Protein AF-E4Y3S2-F1 (afdb_monomer_lite)

Organism: Oikopleura dioica (NCBI:txid34765)

Radius of gyration: 24.95 Å; chains: 1; bounding box: 50×40×75 Å

InterPro domains:
  IPR040190 N-acetylmuramic acid 6-phosphate etherase/glucokinase regulatory protein [PTHR10088] (42-181)

Foldseek 3Di:
DDPPQWDKDKDWDFDPDDDDGPTDIDIDTLDPDPPPPPPPPVPDDPVVVVVVVVVVVVSVVVVVCCVVVVVCVVQQCDAPHDRQWQQLQDPVSLQSLLVLLCVLLVDDSVLLSVLLLCLLVQHLDDDPVSVPDDPNVSNVSGRVDTRSSLLSSCCSNVVDSGSVRSVVLCVVPSNSNVSRDDD

pLDDT: mean 80.48, std 22.68, range [31.62, 98.0]

Structure (mmCIF, N/CA/C/O backbone):
data_AF-E4Y3S2-F1
#
_entry.id   AF-E4Y3S2-F1
#
loop_
_atom_site.group_PDB
_atom_site.id
_atom_site.type_symbol
_atom_site.label_atom_id
_atom_site.label_alt_id
_atom_site.label_comp_id
_atom_site.label_asym_id
_atom_site.label_entity_id
_atom_site.label_seq_id
_atom_site.pdbx_PDB_ins_code
_atom_site.Cartn_x
_atom_site.Cartn_y
_atom_site.Cartn_z
_atom_site.occupancy
_atom_site.B_iso_or_equiv
_atom_site.auth_seq_id
_atom_site.auth_comp_id
_atom_site.auth_asym_id
_atom_site.auth_atom_id
_atom_site.pdbx_PDB_model_num
ATOM 1 N N . ARG A 1 1 ? 28.368 -24.260 -12.444 1.00 36.56 1 ARG A N 1
ATOM 2 C CA . ARG A 1 1 ? 27.947 -22.873 -12.774 1.00 36.56 1 ARG A CA 1
ATOM 3 C C . ARG A 1 1 ? 27.381 -22.870 -14.193 1.00 36.56 1 ARG A C 1
ATOM 5 O O . ARG A 1 1 ? 28.157 -23.018 -15.126 1.00 36.56 1 ARG A O 1
ATOM 12 N N . ARG A 1 2 ? 26.054 -22.804 -14.374 1.00 31.62 2 ARG A N 1
ATOM 13 C CA . ARG A 1 2 ? 25.447 -22.705 -15.716 1.00 31.62 2 ARG A CA 1
ATOM 14 C C . ARG A 1 2 ? 25.712 -21.296 -16.255 1.00 31.62 2 ARG A C 1
ATOM 16 O O . ARG A 1 2 ? 25.271 -20.333 -15.635 1.00 31.62 2 ARG A O 1
ATOM 23 N N . LYS A 1 3 ? 26.460 -21.177 -17.358 1.00 34.00 3 LYS A N 1
ATOM 24 C CA . LYS A 1 3 ? 26.539 -19.934 -18.138 1.00 34.00 3 LYS A CA 1
ATOM 25 C C . LYS A 1 3 ? 25.127 -19.648 -18.653 1.00 34.00 3 LYS A C 1
ATOM 27 O O . LYS A 1 3 ? 24.591 -20.439 -19.424 1.00 34.00 3 LYS A O 1
ATOM 32 N N . LEU A 1 4 ? 24.507 -18.571 -18.181 1.00 38.38 4 LEU A N 1
ATOM 33 C CA . LEU A 1 4 ? 23.297 -18.034 -18.795 1.00 38.38 4 LEU A CA 1
ATOM 34 C C . LEU A 1 4 ? 23.728 -17.450 -20.143 1.00 38.38 4 LEU A C 1
ATOM 36 O O . LEU A 1 4 ? 24.288 -16.361 -20.191 1.00 38.38 4 LEU A O 1
ATOM 40 N N . ALA A 1 5 ? 23.561 -18.222 -21.217 1.00 44.09 5 ALA A N 1
ATOM 41 C CA . ALA A 1 5 ? 23.715 -17.712 -22.572 1.00 44.09 5 ALA A CA 1
ATOM 42 C C . ALA A 1 5 ? 22.668 -16.607 -22.779 1.00 44.09 5 ALA A C 1
ATOM 44 O O . ALA A 1 5 ? 21.479 -16.836 -22.531 1.00 44.09 5 ALA A O 1
ATOM 45 N N . GLY A 1 6 ? 23.113 -15.406 -23.153 1.00 48.31 6 GLY A N 1
ATOM 46 C CA . GLY A 1 6 ? 22.228 -14.279 -23.435 1.00 48.31 6 GLY A CA 1
ATOM 47 C C . GLY A 1 6 ? 21.177 -14.676 -24.473 1.00 48.31 6 GLY A C 1
ATOM 48 O O . GLY A 1 6 ? 21.479 -15.354 -25.453 1.00 48.31 6 GLY A O 1
ATOM 49 N N . ARG A 1 7 ? 19.916 -14.306 -24.235 1.00 49.38 7 ARG A N 1
ATOM 50 C CA . ARG A 1 7 ? 18.849 -14.471 -25.229 1.00 49.38 7 ARG A CA 1
ATOM 51 C C . ARG A 1 7 ? 18.896 -13.281 -26.183 1.00 49.38 7 ARG A C 1
ATOM 53 O O . ARG A 1 7 ? 18.788 -12.141 -25.737 1.00 49.38 7 ARG A O 1
ATOM 60 N N . PHE A 1 8 ? 19.046 -13.560 -27.473 1.00 44.81 8 PHE A N 1
ATOM 61 C CA . PHE A 1 8 ? 18.974 -12.558 -28.533 1.00 44.81 8 PHE A CA 1
ATOM 62 C C . PHE A 1 8 ? 17.517 -12.168 -28.781 1.00 44.81 8 PHE A C 1
ATOM 64 O O . PHE A 1 8 ? 16.645 -13.035 -28.865 1.00 44.81 8 PHE A O 1
ATOM 71 N N . ILE A 1 9 ? 17.257 -10.868 -28.910 1.00 44.22 9 ILE A N 1
ATOM 72 C CA . ILE A 1 9 ? 15.996 -10.363 -29.455 1.00 44.22 9 ILE A CA 1
ATOM 73 C C . ILE A 1 9 ? 16.335 -9.754 -30.812 1.00 44.22 9 ILE A C 1
ATOM 75 O O . ILE A 1 9 ? 17.029 -8.739 -30.892 1.00 44.22 9 ILE A O 1
ATOM 79 N N . THR A 1 10 ? 15.871 -10.406 -31.874 1.00 40.25 10 THR A N 1
ATOM 80 C CA . THR A 1 10 ? 16.038 -9.935 -33.250 1.00 40.25 10 THR A CA 1
ATOM 81 C C . THR A 1 10 ? 14.764 -9.221 -33.669 1.00 40.25 10 THR A C 1
ATOM 83 O O . THR A 1 10 ? 13.691 -9.821 -33.669 1.00 40.25 10 THR A O 1
ATOM 86 N N . ILE A 1 11 ? 14.878 -7.940 -34.016 1.00 41.41 11 ILE A N 1
ATOM 87 C CA . ILE A 1 11 ? 13.784 -7.180 -34.622 1.00 41.41 11 ILE A CA 1
ATOM 88 C C . ILE A 1 11 ? 14.096 -7.095 -36.115 1.00 41.41 11 ILE A C 1
ATOM 90 O O . ILE A 1 11 ? 15.068 -6.454 -36.520 1.00 41.41 11 ILE A O 1
ATOM 94 N N . THR A 1 12 ? 13.299 -7.780 -36.932 1.00 39.06 12 THR A N 1
ATOM 95 C CA . THR A 1 12 ? 13.372 -7.695 -38.392 1.00 39.06 12 THR A CA 1
ATOM 96 C C . THR A 1 12 ? 12.372 -6.659 -38.891 1.00 39.06 12 THR A C 1
ATOM 98 O O . THR A 1 12 ? 11.207 -6.665 -38.497 1.00 39.06 12 THR A O 1
ATOM 101 N N . SER A 1 13 ? 12.831 -5.756 -39.757 1.00 38.91 13 SER A N 1
ATOM 102 C CA . SER A 1 13 ? 11.968 -4.841 -40.502 1.00 38.91 13 SER A CA 1
ATOM 103 C C . SER A 1 13 ? 12.057 -5.209 -41.977 1.00 38.91 13 SER A C 1
ATOM 105 O O . SER A 1 13 ? 13.133 -5.130 -42.568 1.00 38.91 13 SER A O 1
ATOM 107 N N . GLU A 1 14 ? 10.939 -5.610 -42.575 1.00 38.22 14 GLU A N 1
ATOM 108 C CA . GLU A 1 14 ? 10.844 -5.853 -44.015 1.00 38.22 14 GLU A CA 1
ATOM 109 C C . GLU A 1 14 ? 10.186 -4.639 -44.673 1.00 38.22 14 GLU A C 1
ATOM 111 O O . GLU A 1 14 ? 9.010 -4.367 -44.449 1.00 38.22 14 GLU A O 1
ATOM 116 N N . ASN A 1 15 ? 10.944 -3.886 -45.476 1.00 38.00 15 ASN A N 1
ATOM 117 C CA . ASN A 1 15 ? 10.382 -2.815 -46.298 1.00 38.00 15 ASN A CA 1
ATOM 118 C C . ASN A 1 15 ? 10.016 -3.375 -47.676 1.00 38.00 15 ASN A C 1
ATOM 120 O O . ASN A 1 15 ? 10.884 -3.690 -48.491 1.00 38.00 15 ASN A O 1
ATOM 124 N N . SER A 1 16 ? 8.718 -3.495 -47.949 1.00 41.50 16 SER A N 1
ATOM 125 C CA . SER A 1 16 ? 8.179 -4.014 -49.208 1.00 41.50 16 SER A CA 1
ATOM 126 C C . SER A 1 16 ? 7.971 -2.908 -50.250 1.00 41.50 16 SER A C 1
ATOM 128 O O . SER A 1 16 ? 6.857 -2.696 -50.727 1.00 41.50 16 SER A O 1
ATOM 130 N N . SER A 1 17 ? 9.027 -2.184 -50.624 1.00 41.34 17 SER A N 1
ATOM 131 C CA . SER A 1 17 ? 8.959 -1.273 -51.772 1.00 41.34 17 SER A CA 1
ATOM 132 C C . SER A 1 17 ? 10.284 -1.208 -52.531 1.00 41.34 17 SER A C 1
ATOM 134 O O . SER A 1 17 ? 11.275 -0.680 -52.038 1.00 41.34 17 SER A O 1
ATOM 136 N N . THR A 1 18 ? 10.231 -1.698 -53.774 1.00 38.28 18 THR A N 1
ATOM 137 C CA . THR A 1 18 ? 11.178 -1.534 -54.896 1.00 38.28 18 THR A CA 1
ATOM 138 C C . THR A 1 18 ? 12.522 -2.290 -54.857 1.00 38.28 18 THR A C 1
ATOM 140 O O . THR A 1 18 ? 13.482 -1.908 -54.206 1.00 38.28 18 THR A O 1
ATOM 143 N N . ALA A 1 19 ? 12.571 -3.356 -55.668 1.00 41.38 19 ALA A N 1
ATOM 144 C CA . ALA A 1 19 ? 13.688 -3.870 -56.482 1.00 41.38 19 ALA A CA 1
ATOM 145 C C . ALA A 1 19 ? 15.076 -4.208 -55.879 1.00 41.38 19 ALA A C 1
ATOM 147 O O . ALA A 1 19 ? 15.924 -4.711 -56.615 1.00 41.38 19 ALA A O 1
ATOM 148 N N . LYS A 1 20 ? 15.313 -4.083 -54.572 1.00 39.62 20 LYS A N 1
ATOM 149 C CA . LYS A 1 20 ? 16.435 -4.752 -53.883 1.00 39.62 20 LYS A CA 1
ATOM 150 C C . LYS A 1 20 ? 15.989 -5.133 -52.475 1.00 39.62 20 LYS A C 1
ATOM 152 O O . LYS A 1 20 ? 15.556 -4.279 -51.712 1.00 39.62 20 LYS A O 1
ATOM 157 N N . ARG A 1 21 ? 16.036 -6.429 -52.145 1.00 36.22 21 ARG A N 1
ATOM 158 C CA . ARG A 1 21 ? 15.734 -6.932 -50.795 1.00 36.22 21 ARG A CA 1
ATOM 159 C C . ARG A 1 21 ? 16.876 -6.547 -49.850 1.00 36.22 21 ARG A C 1
ATOM 161 O O . ARG A 1 21 ? 17.737 -7.372 -49.571 1.00 36.22 21 ARG A O 1
ATOM 168 N N . ASP A 1 22 ? 16.872 -5.315 -49.359 1.00 38.19 22 ASP A N 1
ATOM 169 C CA . ASP A 1 22 ? 17.727 -4.911 -48.243 1.00 38.19 22 ASP A CA 1
ATOM 170 C C . ASP A 1 22 ? 17.019 -5.275 -46.933 1.00 38.19 22 ASP A C 1
ATOM 172 O O . ASP A 1 22 ? 16.283 -4.486 -46.340 1.00 38.19 22 ASP A O 1
ATOM 176 N N . SER A 1 23 ? 17.202 -6.519 -46.485 1.00 39.62 23 SER A N 1
ATOM 177 C CA . SER A 1 23 ? 16.772 -6.942 -45.152 1.00 39.62 23 SER A CA 1
ATOM 178 C C . SER A 1 23 ? 17.687 -6.296 -44.111 1.00 39.62 23 SER A C 1
ATOM 180 O O . SER A 1 23 ? 18.828 -6.723 -43.928 1.00 39.62 23 SER A O 1
ATOM 182 N N . THR A 1 24 ? 17.208 -5.263 -43.420 1.00 42.84 24 THR A N 1
ATOM 183 C CA . THR A 1 24 ? 17.922 -4.689 -42.274 1.00 42.84 24 THR A CA 1
ATOM 184 C C . THR A 1 24 ? 17.530 -5.463 -41.020 1.00 42.84 24 THR A C 1
ATOM 186 O O . THR A 1 24 ? 16.445 -5.291 -40.466 1.00 42.84 24 THR A O 1
ATOM 189 N N . SER A 1 25 ? 18.410 -6.359 -40.576 1.00 38.78 25 SER A N 1
ATOM 190 C CA . SER A 1 25 ? 18.264 -7.064 -39.302 1.00 38.78 25 SER A CA 1
ATOM 191 C C . SER A 1 25 ? 18.986 -6.291 -38.197 1.00 38.78 25 SER A C 1
ATOM 193 O O . SER A 1 25 ? 20.211 -6.169 -38.238 1.00 38.78 25 SER A O 1
ATOM 195 N N . LEU A 1 26 ? 18.246 -5.794 -37.201 1.00 41.41 26 LEU A N 1
ATOM 196 C CA . LEU A 1 26 ? 18.826 -5.289 -35.955 1.00 41.41 26 LEU A CA 1
ATOM 197 C C . LEU A 1 26 ? 18.765 -6.392 -34.895 1.00 41.41 26 LEU A C 1
ATOM 199 O O . LEU A 1 26 ? 17.696 -6.779 -34.416 1.00 41.41 26 LEU A O 1
ATOM 203 N N . SER A 1 27 ? 19.941 -6.903 -34.547 1.00 40.47 27 SER A N 1
ATOM 204 C CA . SER A 1 27 ? 20.133 -7.911 -33.508 1.00 40.47 27 SER A CA 1
ATOM 205 C C . SER A 1 27 ? 20.642 -7.225 -32.247 1.00 40.47 27 SER A C 1
ATOM 207 O O . SER A 1 27 ? 21.678 -6.564 -32.291 1.00 40.47 27 SER A O 1
ATOM 209 N N . PHE A 1 28 ? 19.942 -7.388 -31.125 1.00 45.66 28 PHE A N 1
ATOM 210 C CA . PHE A 1 28 ? 20.396 -6.876 -29.833 1.00 45.66 28 PHE A CA 1
ATOM 211 C C . PHE A 1 28 ? 20.745 -8.039 -28.906 1.00 45.66 28 PHE A C 1
ATOM 213 O O . PHE A 1 28 ? 19.937 -8.949 -28.693 1.00 45.66 28 PHE A O 1
ATOM 220 N N . GLU A 1 29 ? 21.949 -7.997 -28.340 1.00 43.66 29 GLU A N 1
ATOM 221 C CA . GLU A 1 29 ? 22.385 -8.931 -27.308 1.00 43.66 29 GLU A CA 1
ATOM 222 C C . GLU A 1 29 ? 22.051 -8.347 -25.930 1.00 43.66 29 GLU A C 1
ATOM 224 O O . GLU A 1 29 ? 22.433 -7.226 -25.585 1.00 43.66 29 GLU A O 1
ATOM 229 N N . LEU A 1 30 ? 21.269 -9.093 -25.145 1.00 45.59 30 LEU A N 1
ATOM 230 C CA . LEU A 1 30 ? 20.942 -8.714 -23.776 1.00 45.59 30 LEU A CA 1
ATOM 231 C C . LEU A 1 30 ? 22.148 -9.053 -22.886 1.00 45.59 30 LEU A C 1
ATOM 233 O O . LEU A 1 30 ? 22.240 -10.153 -22.337 1.00 45.59 30 LEU A O 1
ATOM 237 N N . PHE A 1 31 ? 23.105 -8.131 -22.780 1.00 44.38 31 PHE A N 1
ATOM 238 C CA . PHE A 1 31 ? 24.284 -8.341 -21.945 1.00 44.38 31 PHE A CA 1
ATOM 239 C C . PHE A 1 31 ? 23.900 -8.364 -20.462 1.00 44.38 31 PHE A C 1
ATOM 241 O O . PHE A 1 31 ? 23.247 -7.463 -19.940 1.00 44.38 31 PHE A O 1
ATOM 248 N N . SER A 1 32 ? 24.323 -9.423 -19.768 1.00 41.69 32 SER A N 1
ATOM 249 C CA . SER A 1 32 ? 24.164 -9.581 -18.316 1.00 41.69 32 SER A CA 1
ATOM 250 C C . SER A 1 32 ? 25.193 -8.770 -17.512 1.00 41.69 32 SER A C 1
ATOM 252 O O . SER A 1 32 ? 25.195 -8.845 -16.282 1.00 41.69 32 SER A O 1
ATOM 254 N N . GLN A 1 33 ? 26.086 -8.034 -18.173 1.00 37.88 33 GLN A N 1
ATOM 255 C CA . GLN A 1 33 ? 27.126 -7.238 -17.531 1.00 37.88 33 GLN A CA 1
ATOM 256 C C . GLN A 1 33 ? 27.096 -5.797 -18.028 1.00 37.88 33 GLN A C 1
ATOM 258 O O . GLN A 1 33 ? 26.672 -5.523 -19.146 1.00 37.88 33 GLN A O 1
ATOM 263 N N . ALA A 1 34 ? 27.545 -4.900 -17.150 1.00 40.19 34 ALA A N 1
ATOM 264 C CA . ALA A 1 34 ? 27.559 -3.445 -17.289 1.00 40.19 34 ALA A CA 1
ATOM 265 C C . ALA A 1 34 ? 28.378 -2.910 -18.481 1.00 40.19 34 ALA A C 1
ATOM 267 O O . ALA A 1 34 ? 28.408 -1.703 -18.702 1.00 40.19 34 ALA A O 1
ATOM 268 N N . ASP A 1 35 ? 28.980 -3.789 -19.276 1.00 36.31 35 ASP A N 1
ATOM 269 C CA . ASP A 1 35 ? 29.693 -3.447 -20.495 1.00 36.31 35 ASP A CA 1
ATOM 270 C C . ASP A 1 35 ? 28.739 -3.528 -21.686 1.00 36.31 35 ASP A C 1
ATOM 272 O O . ASP A 1 35 ? 28.815 -4.416 -22.535 1.00 36.31 35 ASP A O 1
ATOM 276 N N . ALA A 1 36 ? 27.818 -2.568 -21.762 1.00 42.69 36 ALA A N 1
ATOM 277 C CA . ALA A 1 36 ? 27.166 -2.246 -23.022 1.00 42.69 36 ALA A CA 1
ATOM 278 C C . ALA A 1 36 ? 28.227 -1.634 -23.951 1.00 42.69 36 ALA A C 1
ATOM 280 O O . ALA A 1 36 ? 28.333 -0.413 -24.069 1.00 42.69 36 ALA A O 1
ATOM 281 N N . GLN A 1 37 ? 29.061 -2.467 -24.580 1.00 38.59 37 GLN A N 1
ATOM 282 C CA . GLN A 1 37 ? 29.953 -1.984 -25.625 1.00 38.59 37 GLN A CA 1
ATOM 283 C C . GLN A 1 37 ? 29.093 -1.499 -26.793 1.00 38.59 37 GLN A C 1
ATOM 285 O O . GLN A 1 37 ? 28.448 -2.281 -27.493 1.00 38.59 37 GLN A O 1
ATOM 290 N N . LEU A 1 38 ? 29.070 -0.176 -26.974 1.00 43.66 38 LEU A N 1
ATOM 291 C CA . LEU A 1 38 ? 28.564 0.476 -28.172 1.00 43.66 38 LEU A CA 1
ATOM 292 C C . LEU A 1 38 ? 29.435 0.040 -29.346 1.00 43.66 38 LEU A C 1
ATOM 294 O O . LEU A 1 38 ? 30.457 0.652 -29.643 1.00 43.66 38 LEU A O 1
ATOM 298 N N . THR A 1 39 ? 29.028 -1.021 -30.033 1.00 44.81 39 THR A N 1
ATOM 299 C CA . THR A 1 39 ? 29.517 -1.257 -31.385 1.00 44.81 39 THR A CA 1
ATOM 300 C C . THR A 1 39 ? 28.941 -0.131 -32.237 1.00 44.81 39 THR A C 1
ATOM 302 O O . THR A 1 39 ? 27.743 -0.099 -32.522 1.00 44.81 39 THR A O 1
ATOM 305 N N . GLU A 1 40 ? 29.770 0.862 -32.558 1.00 45.81 40 GLU A N 1
ATOM 306 C CA . GLU A 1 40 ? 29.430 1.882 -33.541 1.00 45.81 40 GLU A CA 1
ATOM 307 C C . GLU A 1 40 ? 29.102 1.171 -34.855 1.00 45.81 40 GLU A C 1
ATOM 309 O O . GLU A 1 40 ? 29.981 0.646 -35.542 1.00 45.81 40 GLU A O 1
ATOM 314 N N . LEU A 1 41 ? 27.819 1.146 -35.214 1.00 48.97 41 LEU A N 1
ATOM 315 C CA . LEU A 1 41 ? 27.395 0.791 -36.559 1.00 48.97 41 LEU A CA 1
ATOM 316 C C . LEU A 1 41 ? 27.904 1.898 -37.492 1.00 48.97 41 LEU A C 1
ATOM 318 O O . LEU A 1 41 ? 27.255 2.929 -37.691 1.00 48.97 41 LEU A O 1
ATOM 322 N N . LYS A 1 42 ? 29.114 1.716 -38.029 1.00 42.44 42 LYS A N 1
ATOM 323 C CA . LYS A 1 42 ? 29.672 2.580 -39.073 1.00 42.44 42 LYS A CA 1
ATOM 324 C C . LYS A 1 42 ? 28.688 2.607 -40.246 1.00 42.44 42 LYS A C 1
ATOM 326 O O . LYS A 1 42 ? 28.445 1.583 -40.874 1.00 42.44 42 LYS A O 1
ATOM 331 N N . GLY A 1 43 ? 28.101 3.777 -40.503 1.00 51.94 43 GLY A N 1
ATOM 332 C CA . GLY A 1 43 ? 27.124 3.997 -41.578 1.00 51.94 43 GLY A CA 1
ATOM 333 C C . GLY A 1 43 ? 25.645 3.909 -41.178 1.00 51.94 43 GLY A C 1
ATOM 334 O O . GLY A 1 43 ? 24.787 4.020 -42.049 1.00 51.94 43 GLY A O 1
ATOM 335 N N . ALA A 1 44 ? 25.310 3.739 -39.893 1.00 55.09 44 ALA A N 1
ATOM 336 C CA . ALA A 1 44 ? 23.912 3.676 -39.464 1.00 55.09 44 ALA A CA 1
ATOM 337 C C . ALA A 1 44 ? 23.188 5.020 -39.675 1.00 55.09 44 ALA A C 1
ATOM 339 O O . ALA A 1 44 ? 23.659 6.070 -39.226 1.00 55.09 44 ALA A O 1
ATOM 340 N N . SER A 1 45 ? 22.017 4.968 -40.320 1.00 67.94 45 SER A N 1
ATOM 341 C CA . SER A 1 45 ? 21.104 6.107 -40.446 1.00 67.94 45 SER A CA 1
ATOM 342 C C . SER A 1 45 ? 20.795 6.709 -39.067 1.00 67.94 45 SER A C 1
ATOM 344 O O . SER A 1 45 ? 20.848 6.014 -38.050 1.00 67.94 45 SER A O 1
ATOM 346 N N . SER A 1 46 ? 20.441 7.998 -39.010 1.00 77.88 46 SER A N 1
ATOM 347 C CA . SER A 1 46 ? 20.057 8.681 -37.755 1.00 77.88 46 SER A CA 1
ATOM 348 C C . SER A 1 46 ? 19.044 7.879 -36.916 1.00 77.88 46 SER A C 1
ATOM 350 O O . SER A 1 46 ? 19.075 7.903 -35.687 1.00 77.88 46 SER A O 1
ATOM 352 N N . ILE A 1 47 ? 18.191 7.099 -37.587 1.00 78.88 47 ILE A N 1
ATOM 353 C CA . ILE A 1 47 ? 17.190 6.214 -36.987 1.00 78.88 47 ILE A CA 1
ATOM 354 C C . ILE A 1 47 ? 17.841 5.059 -36.213 1.00 78.88 47 ILE A C 1
ATOM 356 O O . ILE A 1 47 ? 17.429 4.770 -35.094 1.00 78.88 47 ILE A O 1
ATOM 360 N N . ALA A 1 48 ? 18.875 4.415 -36.757 1.00 77.12 48 ALA A N 1
ATOM 361 C CA . ALA A 1 48 ? 19.541 3.295 -36.091 1.00 77.12 48 ALA A CA 1
ATOM 362 C C . ALA A 1 48 ? 20.243 3.729 -34.791 1.00 77.12 48 ALA A C 1
ATOM 364 O O . ALA A 1 48 ? 20.157 3.027 -33.784 1.00 77.12 48 ALA A O 1
ATOM 365 N N . LYS A 1 49 ? 20.853 4.922 -34.775 1.00 77.25 49 LYS A N 1
ATOM 366 C CA . LYS A 1 49 ? 21.435 5.509 -33.554 1.00 77.25 49 LYS A CA 1
ATOM 367 C C . LYS A 1 49 ? 20.365 5.813 -32.502 1.00 77.25 49 LYS A C 1
ATOM 369 O O . LYS A 1 49 ? 20.551 5.501 -31.328 1.00 77.25 49 LYS A O 1
ATOM 374 N N . LEU A 1 50 ? 19.228 6.367 -32.922 1.00 81.00 50 LEU A N 1
ATOM 375 C CA . LEU A 1 50 ? 18.100 6.650 -32.034 1.00 81.00 50 LEU A CA 1
ATOM 376 C C . LEU A 1 50 ? 17.508 5.364 -31.427 1.00 81.00 50 LEU A C 1
ATOM 378 O O . LEU A 1 50 ? 17.249 5.302 -30.226 1.00 81.00 50 LEU A O 1
ATOM 382 N N . LEU A 1 51 ? 17.341 4.311 -32.232 1.00 83.31 51 LEU A N 1
ATOM 383 C CA . LEU A 1 51 ? 16.874 3.007 -31.755 1.00 83.31 51 LEU A CA 1
ATOM 384 C C . LEU A 1 51 ? 17.850 2.388 -30.750 1.00 83.31 51 LEU A C 1
ATOM 386 O O . LEU A 1 51 ? 17.415 1.882 -29.715 1.00 83.31 51 LEU A O 1
ATOM 390 N N . GLN A 1 52 ? 19.157 2.477 -31.007 1.00 81.31 52 GLN A N 1
ATOM 391 C CA . GLN A 1 52 ? 20.179 2.010 -30.070 1.00 81.31 52 GLN A CA 1
ATOM 392 C C . GLN A 1 52 ? 20.076 2.729 -28.715 1.00 81.31 52 GLN A C 1
ATOM 394 O O . GLN A 1 52 ? 20.092 2.070 -27.674 1.00 81.31 52 GLN A O 1
ATOM 399 N N . GLN A 1 53 ? 19.885 4.052 -28.716 1.00 84.00 53 GLN A N 1
ATOM 400 C CA . GLN A 1 53 ? 19.680 4.832 -27.489 1.00 84.00 53 GLN A CA 1
ATOM 401 C C . GLN A 1 53 ? 18.411 4.410 -26.734 1.00 84.00 53 GLN A C 1
ATOM 403 O O . GLN A 1 53 ? 18.445 4.228 -25.516 1.00 84.00 53 GLN A O 1
ATOM 408 N N . PHE A 1 54 ? 17.292 4.195 -27.435 1.00 88.81 54 PHE A N 1
ATOM 409 C CA . PHE A 1 54 ? 16.057 3.725 -26.799 1.00 88.81 54 PHE A CA 1
ATOM 410 C C . PHE A 1 54 ? 16.207 2.343 -26.166 1.00 88.81 54 PHE A C 1
ATOM 412 O O . PHE A 1 54 ? 15.721 2.130 -25.053 1.00 88.81 54 PHE A O 1
ATOM 419 N N . VAL A 1 55 ? 16.894 1.417 -26.842 1.00 86.19 55 VAL A N 1
ATOM 420 C CA . VAL A 1 55 ? 17.153 0.077 -26.303 1.00 86.19 55 VAL A CA 1
ATOM 421 C C . VAL A 1 55 ? 17.990 0.166 -25.029 1.00 86.19 55 VAL A C 1
ATOM 423 O O . VAL A 1 55 ? 17.620 -0.441 -24.026 1.00 86.19 55 VAL A O 1
ATOM 426 N N . GLN A 1 56 ? 19.048 0.979 -25.021 1.00 83.81 56 GLN A N 1
ATOM 427 C CA . GLN A 1 56 ? 19.871 1.197 -23.828 1.00 83.81 56 GLN A CA 1
ATOM 428 C C . GLN A 1 56 ? 19.049 1.788 -22.675 1.00 83.81 56 GLN A C 1
ATOM 430 O O . GLN A 1 56 ? 19.058 1.252 -21.566 1.00 83.81 56 GLN A O 1
ATOM 435 N N . HIS A 1 57 ? 18.267 2.843 -22.925 1.00 90.25 57 HIS A N 1
ATOM 436 C CA . HIS A 1 57 ? 17.407 3.447 -21.901 1.00 90.25 57 HIS A CA 1
ATOM 437 C C . HIS A 1 57 ? 16.377 2.459 -21.342 1.00 90.25 57 HIS A C 1
ATOM 439 O O . HIS A 1 57 ? 16.135 2.426 -20.131 1.00 90.25 57 HIS A O 1
ATOM 445 N N . LEU A 1 58 ? 15.779 1.632 -22.202 1.00 92.69 58 LEU A N 1
ATOM 446 C CA . LEU A 1 58 ? 14.832 0.606 -21.783 1.00 92.69 58 LEU A CA 1
ATOM 447 C C . LEU A 1 58 ? 15.512 -0.457 -20.913 1.00 92.69 58 LEU A C 1
ATOM 449 O O . LEU A 1 58 ? 14.977 -0.803 -19.861 1.00 92.69 58 LEU A O 1
ATOM 453 N N . GLN A 1 59 ? 16.694 -0.934 -21.308 1.00 86.12 59 GLN A N 1
ATOM 454 C CA . GLN A 1 59 ? 17.477 -1.894 -20.527 1.00 86.12 59 GLN A CA 1
ATOM 455 C C . GLN A 1 59 ? 17.797 -1.346 -19.133 1.00 86.12 59 GLN A C 1
ATOM 457 O O . GLN A 1 59 ? 17.487 -1.999 -18.134 1.00 86.12 59 GLN A O 1
ATOM 462 N N . PHE A 1 60 ? 18.320 -0.119 -19.047 1.00 90.69 60 PHE A N 1
ATOM 463 C CA . PHE A 1 60 ? 18.591 0.533 -17.764 1.00 90.69 60 PHE A CA 1
ATOM 464 C C . PHE A 1 60 ? 17.329 0.660 -16.911 1.00 90.69 60 PHE A C 1
ATOM 466 O O . PHE A 1 60 ? 17.342 0.300 -15.733 1.00 90.69 60 PHE A O 1
ATOM 473 N N . LYS A 1 61 ? 16.209 1.097 -17.497 1.00 94.19 61 LYS A N 1
ATOM 474 C CA . LYS A 1 61 ? 14.930 1.202 -16.784 1.00 94.19 61 LYS A CA 1
ATOM 475 C C . LYS A 1 61 ? 14.473 -0.146 -16.228 1.00 94.19 61 LYS A C 1
ATOM 477 O O . LYS A 1 61 ? 14.024 -0.202 -15.087 1.00 94.19 61 LYS A O 1
ATOM 482 N N . LEU A 1 62 ? 14.580 -1.225 -17.003 1.00 94.88 62 LEU A N 1
ATOM 483 C CA . LEU A 1 62 ? 14.182 -2.565 -16.565 1.00 94.88 62 LEU A CA 1
ATOM 484 C C . LEU A 1 62 ? 15.061 -3.068 -15.417 1.00 94.88 62 LEU A C 1
ATOM 486 O O . LEU A 1 62 ? 14.524 -3.546 -14.418 1.00 94.88 62 LEU A O 1
ATOM 490 N N . ILE A 1 63 ? 16.383 -2.906 -15.520 1.00 91.19 63 ILE A N 1
ATOM 491 C CA . ILE A 1 63 ? 17.331 -3.310 -14.472 1.00 91.19 63 ILE A CA 1
ATOM 492 C C . ILE A 1 63 ? 17.065 -2.528 -13.181 1.00 91.19 63 ILE A C 1
ATOM 494 O O . ILE A 1 63 ? 16.919 -3.123 -12.112 1.00 91.19 63 ILE A O 1
ATOM 498 N N . LEU A 1 64 ? 16.933 -1.202 -13.274 1.00 94.81 64 LEU A N 1
ATOM 499 C CA . LEU A 1 64 ? 16.679 -0.343 -12.117 1.00 94.81 64 LEU A CA 1
ATOM 500 C C . LEU A 1 64 ? 15.312 -0.622 -11.486 1.00 94.81 64 LEU A C 1
ATOM 502 O O . LEU A 1 64 ? 15.205 -0.699 -10.259 1.00 94.81 64 LEU A O 1
ATOM 506 N N . ASN A 1 65 ? 14.269 -0.831 -12.293 1.00 95.50 65 ASN A N 1
ATOM 507 C CA . ASN A 1 65 ? 12.947 -1.198 -11.791 1.00 95.50 65 ASN A CA 1
ATOM 508 C C . ASN A 1 65 ? 12.968 -2.566 -11.103 1.00 95.50 65 ASN A C 1
ATOM 510 O O . ASN A 1 65 ? 12.361 -2.711 -10.044 1.00 95.50 65 ASN A O 1
ATOM 514 N N . ALA A 1 66 ? 13.680 -3.552 -11.657 1.00 92.56 66 ALA A N 1
ATOM 515 C CA . ALA A 1 66 ? 13.812 -4.873 -11.052 1.00 92.56 66 ALA A CA 1
ATOM 516 C C . ALA A 1 66 ? 14.563 -4.807 -9.714 1.00 92.56 66 ALA A C 1
ATOM 518 O O . ALA A 1 66 ? 14.071 -5.327 -8.713 1.00 92.56 66 ALA A O 1
ATOM 519 N N . ALA A 1 67 ? 15.705 -4.115 -9.667 1.00 92.25 67 ALA A N 1
ATOM 520 C CA . ALA A 1 67 ? 16.508 -3.974 -8.455 1.00 92.25 67 ALA A CA 1
ATOM 521 C C . ALA A 1 67 ? 15.763 -3.205 -7.350 1.00 92.25 67 ALA A C 1
ATOM 523 O O . ALA A 1 67 ? 15.679 -3.665 -6.209 1.00 92.25 67 ALA A O 1
ATOM 524 N N . SER A 1 68 ? 15.168 -2.056 -7.685 1.00 93.25 68 SER A N 1
ATOM 525 C CA . SER A 1 68 ? 14.424 -1.238 -6.721 1.00 93.25 68 SER A CA 1
ATOM 526 C C . SER A 1 68 ? 13.160 -1.941 -6.220 1.00 93.25 68 SER A C 1
ATOM 528 O O . SER A 1 68 ? 12.922 -1.971 -5.009 1.00 93.25 68 SER A O 1
ATOM 530 N N . THR A 1 69 ? 12.380 -2.564 -7.109 1.00 94.31 69 THR A N 1
ATOM 531 C CA . THR A 1 69 ? 11.177 -3.321 -6.727 1.00 94.31 69 THR A CA 1
ATOM 532 C C . THR A 1 69 ? 11.550 -4.537 -5.887 1.00 94.31 69 THR A C 1
ATOM 534 O O . THR A 1 69 ? 10.970 -4.735 -4.820 1.00 94.31 69 THR A O 1
ATOM 537 N N . GLY A 1 70 ? 12.562 -5.306 -6.303 1.00 92.69 70 GLY A N 1
ATOM 538 C CA . GLY A 1 70 ? 13.080 -6.447 -5.548 1.00 92.69 70 GLY A CA 1
ATOM 539 C C . GLY A 1 70 ? 13.513 -6.053 -4.135 1.00 92.69 70 GLY A C 1
ATOM 540 O O . GLY A 1 70 ? 13.113 -6.696 -3.167 1.00 92.69 70 GLY A O 1
ATOM 541 N N . GLY A 1 71 ? 14.220 -4.928 -3.984 1.00 93.12 71 GLY A N 1
ATOM 542 C CA . GLY A 1 71 ? 14.578 -4.383 -2.673 1.00 93.12 71 GLY A CA 1
ATOM 543 C C . GLY A 1 71 ? 13.365 -4.064 -1.788 1.00 93.12 71 GLY A C 1
ATOM 544 O O . GLY A 1 71 ? 13.376 -4.364 -0.595 1.00 93.12 71 GLY A O 1
ATOM 545 N N . HIS A 1 72 ? 12.288 -3.505 -2.346 1.00 93.38 72 HIS A N 1
ATOM 546 C CA . HIS A 1 72 ? 11.053 -3.237 -1.593 1.00 93.38 72 HIS A CA 1
ATOM 547 C C . HIS A 1 72 ? 10.295 -4.522 -1.218 1.00 93.38 72 HIS A C 1
ATOM 549 O O . HIS A 1 72 ? 9.727 -4.600 -0.125 1.00 93.38 72 HIS A O 1
ATOM 555 N N . VAL A 1 73 ? 10.317 -5.543 -2.081 1.00 93.50 73 VAL A N 1
ATOM 556 C CA . VAL A 1 73 ? 9.752 -6.874 -1.793 1.00 93.50 73 VAL A CA 1
ATOM 557 C C . VAL A 1 73 ? 10.498 -7.538 -0.633 1.00 93.50 73 VAL A C 1
ATOM 559 O O . VAL A 1 73 ? 9.857 -8.040 0.297 1.00 93.50 73 VAL A O 1
ATOM 562 N N . LEU A 1 74 ? 11.835 -7.493 -0.647 1.00 90.56 74 LEU A N 1
ATOM 563 C CA . LEU A 1 74 ? 12.684 -8.038 0.418 1.00 90.56 74 LEU A CA 1
ATOM 564 C C . LEU A 1 74 ? 12.483 -7.301 1.749 1.00 90.56 74 LEU A C 1
ATOM 566 O O . LEU A 1 74 ? 12.415 -7.942 2.791 1.00 90.56 74 LEU A O 1
ATOM 570 N N . LYS A 1 75 ? 12.266 -5.978 1.717 1.00 90.50 75 LYS A N 1
ATOM 571 C CA . LYS A 1 75 ? 11.883 -5.172 2.896 1.00 90.50 75 LYS A CA 1
ATOM 572 C C . LYS A 1 75 ? 10.462 -5.446 3.414 1.00 90.50 75 LYS A C 1
ATOM 574 O O . LYS A 1 75 ? 10.042 -4.835 4.390 1.00 90.50 75 LYS A O 1
ATOM 579 N N . GLY A 1 76 ? 9.683 -6.305 2.756 1.00 92.75 76 GLY A N 1
ATOM 580 C CA . GLY A 1 76 ? 8.324 -6.632 3.189 1.00 92.75 76 GLY A CA 1
ATOM 581 C C . GLY A 1 76 ? 7.267 -5.580 2.857 1.00 92.75 76 GLY A C 1
ATOM 582 O O . GLY A 1 76 ? 6.187 -5.631 3.431 1.00 92.75 76 GLY A O 1
ATOM 583 N N . LYS A 1 77 ? 7.532 -4.644 1.936 1.00 93.81 77 LYS A N 1
ATOM 584 C CA . LYS A 1 77 ? 6.561 -3.609 1.510 1.00 93.81 77 LYS A CA 1
ATOM 585 C C . LYS A 1 77 ? 5.559 -4.096 0.459 1.00 93.81 77 LYS A C 1
ATOM 587 O O . LYS A 1 77 ? 4.644 -3.369 0.063 1.00 93.81 77 LYS A O 1
ATOM 592 N N . VAL A 1 78 ? 5.744 -5.328 -0.003 1.00 94.56 78 VAL A N 1
ATOM 593 C CA . VAL A 1 78 ? 4.897 -6.014 -0.978 1.00 94.56 78 VAL A CA 1
ATOM 594 C C . VAL A 1 78 ? 4.458 -7.342 -0.376 1.00 94.56 78 VAL A C 1
ATOM 596 O O . VAL A 1 78 ? 5.283 -8.094 0.151 1.00 94.56 78 VAL A O 1
ATOM 599 N N . ALA A 1 79 ? 3.161 -7.616 -0.476 1.00 93.19 79 ALA A N 1
ATOM 600 C CA . ALA A 1 79 ? 2.513 -8.848 -0.056 1.00 93.19 79 ALA A CA 1
ATOM 601 C C . ALA A 1 79 ? 1.814 -9.474 -1.262 1.00 93.19 79 ALA A C 1
ATOM 603 O O . ALA A 1 79 ? 1.060 -8.795 -1.963 1.00 93.19 79 ALA A O 1
ATOM 604 N N . LYS A 1 80 ? 2.061 -10.765 -1.519 1.00 90.50 80 LYS A N 1
ATOM 605 C CA . LYS A 1 80 ? 1.659 -11.425 -2.772 1.00 90.50 80 LYS A CA 1
ATOM 606 C C . LYS A 1 80 ? 2.171 -10.601 -3.970 1.00 90.50 80 LYS A C 1
ATOM 608 O O . LYS A 1 80 ? 3.373 -10.405 -4.109 1.00 90.50 80 LYS A O 1
ATOM 613 N N . ASN A 1 81 ? 1.272 -10.058 -4.785 1.00 92.75 81 ASN A N 1
ATOM 614 C CA . ASN A 1 81 ? 1.554 -9.171 -5.916 1.00 92.75 81 ASN A CA 1
ATOM 615 C C . ASN A 1 81 ? 1.036 -7.732 -5.698 1.00 92.75 81 ASN A C 1
ATOM 617 O O . ASN A 1 81 ? 0.856 -6.982 -6.659 1.00 92.75 81 ASN A O 1
ATOM 621 N N . ARG A 1 82 ? 0.755 -7.337 -4.450 1.00 94.75 82 ARG A N 1
ATOM 622 C CA . ARG A 1 82 ? 0.219 -6.015 -4.097 1.00 94.75 82 ARG A CA 1
ATOM 623 C C . ARG A 1 82 ? 1.227 -5.241 -3.250 1.00 94.75 82 ARG A C 1
ATOM 625 O O . ARG A 1 82 ? 1.751 -5.748 -2.259 1.00 94.75 82 ARG A O 1
ATOM 632 N N . MET A 1 83 ? 1.480 -3.989 -3.625 1.00 95.38 83 MET A N 1
ATOM 633 C CA . MET A 1 83 ? 2.198 -3.044 -2.769 1.00 95.38 83 MET A CA 1
ATOM 634 C C . MET A 1 83 ? 1.303 -2.734 -1.575 1.00 95.38 83 MET A C 1
ATOM 636 O O . MET A 1 83 ? 0.207 -2.227 -1.772 1.00 95.38 83 MET A O 1
ATOM 640 N N . ILE A 1 84 ? 1.742 -3.076 -0.369 1.00 95.38 84 ILE A N 1
ATOM 641 C CA . ILE A 1 84 ? 0.973 -2.836 0.859 1.00 95.38 84 ILE A CA 1
ATOM 642 C C . ILE A 1 84 ? 1.396 -1.543 1.549 1.00 95.38 84 ILE A C 1
ATOM 644 O O . ILE A 1 84 ? 0.607 -0.984 2.290 1.00 95.38 84 ILE A O 1
ATOM 648 N N . ASP A 1 85 ? 2.582 -1.009 1.251 1.00 94.44 85 ASP A N 1
ATOM 649 C CA . ASP A 1 85 ? 3.027 0.318 1.701 1.00 94.44 85 ASP A CA 1
ATOM 650 C C . ASP A 1 85 ? 2.727 1.397 0.640 1.00 94.44 85 ASP A C 1
ATOM 652 O O . ASP A 1 85 ? 3.622 2.028 0.077 1.00 94.44 85 ASP A O 1
ATOM 656 N N . VAL A 1 86 ? 1.447 1.551 0.282 1.00 95.06 86 VAL A N 1
ATOM 657 C CA . VAL A 1 86 ? 1.005 2.584 -0.671 1.00 95.06 86 VAL A CA 1
ATOM 658 C C . VAL A 1 86 ? 0.778 3.903 0.058 1.00 95.06 86 VAL A C 1
ATOM 660 O O . VAL A 1 86 ? 0.033 3.956 1.037 1.00 95.06 86 VAL A O 1
ATOM 663 N N . LYS A 1 87 ? 1.353 4.990 -0.467 1.00 96.19 87 LYS A N 1
ATOM 664 C CA . LYS A 1 87 ? 0.990 6.348 -0.048 1.00 96.19 87 LYS A CA 1
ATOM 665 C C . LYS A 1 87 ? -0.375 6.743 -0.592 1.00 96.19 87 LYS A C 1
ATOM 667 O O . LYS A 1 87 ? -0.628 6.636 -1.789 1.00 96.19 87 LYS A O 1
ATOM 672 N N . VAL A 1 88 ? -1.221 7.273 0.279 1.00 96.94 88 VAL A N 1
ATOM 673 C CA . VAL A 1 88 ? -2.536 7.803 -0.080 1.00 96.94 88 VAL A CA 1
ATOM 674 C C . VAL A 1 88 ? -2.383 9.299 -0.362 1.00 96.94 88 VAL A C 1
ATOM 676 O O . VAL A 1 88 ? -2.521 10.124 0.533 1.00 96.94 88 VAL A O 1
ATOM 679 N N . SER A 1 89 ? -2.014 9.644 -1.597 1.00 96.62 89 SER A N 1
ATOM 680 C CA . SER A 1 89 ? -1.748 11.037 -2.011 1.00 96.62 89 SER A CA 1
ATOM 681 C C . SER A 1 89 ? -2.696 11.577 -3.085 1.00 96.62 89 SER A C 1
ATOM 683 O O . SER A 1 89 ? -2.600 12.740 -3.465 1.00 96.62 89 SER A O 1
ATOM 685 N N . ASN A 1 90 ? -3.612 10.751 -3.589 1.00 97.25 90 ASN A N 1
ATOM 686 C CA . ASN A 1 90 ? -4.682 11.147 -4.502 1.00 97.25 90 ASN A CA 1
ATOM 687 C C . ASN A 1 90 ? -5.833 10.134 -4.436 1.00 97.25 90 ASN A C 1
ATOM 689 O O . ASN A 1 90 ? -5.680 9.055 -3.857 1.00 97.25 90 ASN A O 1
ATOM 693 N N . SER A 1 91 ? -6.946 10.461 -5.088 1.00 97.19 91 SER A N 1
ATOM 694 C CA . SER A 1 91 ? -8.167 9.652 -5.095 1.00 97.19 91 SER A CA 1
ATOM 695 C C . SER A 1 91 ? -7.973 8.240 -5.629 1.00 97.19 91 SER A C 1
ATOM 697 O O . SER A 1 91 ? -8.387 7.264 -5.010 1.00 97.19 91 SER A O 1
ATOM 699 N N . LYS A 1 92 ? -7.221 8.095 -6.723 1.00 97.19 92 LYS A N 1
ATOM 700 C CA . LYS A 1 92 ? -6.899 6.783 -7.302 1.00 97.19 92 LYS A CA 1
ATOM 701 C C . LYS A 1 92 ? -6.117 5.899 -6.325 1.00 97.19 92 LYS A C 1
ATOM 703 O O . LYS A 1 92 ? -6.292 4.682 -6.306 1.00 97.19 92 LYS A O 1
ATOM 708 N N . LEU A 1 93 ? -5.208 6.488 -5.548 1.00 97.81 93 LEU A N 1
ATOM 709 C CA . LEU A 1 93 ? -4.415 5.762 -4.557 1.00 97.81 93 LEU A CA 1
ATOM 710 C C . LEU A 1 93 ? -5.210 5.461 -3.287 1.00 97.81 93 LEU A C 1
ATOM 712 O O . LEU A 1 93 ? -4.971 4.413 -2.692 1.00 97.81 93 LEU A O 1
ATOM 716 N N . LEU A 1 94 ? -6.163 6.318 -2.913 1.00 97.62 94 LEU A N 1
ATOM 717 C CA . LEU A 1 94 ? -7.117 6.031 -1.845 1.00 97.62 94 LEU A CA 1
ATOM 718 C C . LEU A 1 94 ? -8.002 4.841 -2.217 1.00 97.62 94 LEU A C 1
ATOM 720 O O . LEU A 1 94 ? -8.022 3.860 -1.483 1.00 97.62 94 LEU A O 1
ATOM 724 N N . GLU A 1 95 ? -8.631 4.866 -3.393 1.00 97.38 95 GLU A N 1
ATOM 725 C CA . GLU A 1 95 ? -9.462 3.758 -3.870 1.00 97.38 95 GLU A CA 1
ATOM 726 C C . GLU A 1 95 ? -8.665 2.451 -3.990 1.00 97.38 95 GLU A C 1
ATOM 728 O O . GLU A 1 95 ? -9.099 1.398 -3.517 1.00 97.38 95 GLU A O 1
ATOM 733 N N . ARG A 1 96 ? -7.455 2.513 -4.566 1.00 97.94 96 ARG A N 1
ATOM 734 C CA . ARG A 1 96 ? -6.544 1.361 -4.613 1.00 97.94 96 ARG A CA 1
ATOM 735 C C . ARG A 1 96 ? -6.226 0.845 -3.211 1.00 97.94 96 ARG A C 1
ATOM 737 O O . ARG A 1 96 ? -6.184 -0.367 -3.013 1.00 97.94 96 ARG A O 1
ATOM 744 N N . GLY A 1 97 ? -5.953 1.751 -2.276 1.00 97.69 97 GLY A N 1
ATOM 745 C CA . GLY A 1 97 ? -5.694 1.440 -0.877 1.00 97.69 97 GLY A CA 1
ATOM 746 C C . GLY A 1 97 ? -6.864 0.700 -0.239 1.00 97.69 97 GLY A C 1
ATOM 747 O O . GLY A 1 97 ? -6.657 -0.366 0.332 1.00 97.69 97 GLY A O 1
ATOM 748 N N . THR A 1 98 ? -8.085 1.203 -0.424 1.00 98.00 98 THR A N 1
ATOM 749 C CA . THR A 1 98 ? -9.318 0.556 0.042 1.00 98.00 98 THR A CA 1
ATOM 750 C C . THR A 1 98 ? -9.443 -0.865 -0.498 1.00 98.00 98 THR A C 1
ATOM 752 O O . THR A 1 98 ? -9.640 -1.785 0.287 1.00 98.00 98 THR A O 1
ATOM 755 N N . GLY A 1 99 ? -9.233 -1.080 -1.802 1.00 97.94 99 GLY A N 1
ATOM 756 C CA . GLY A 1 99 ? -9.289 -2.426 -2.387 1.00 97.94 99 GLY A CA 1
ATOM 757 C C . GLY A 1 99 ? -8.204 -3.379 -1.862 1.00 97.94 99 GLY A C 1
ATOM 758 O O . GLY A 1 99 ? -8.422 -4.587 -1.761 1.00 97.94 99 GLY A O 1
ATOM 759 N N . ILE A 1 100 ? -7.027 -2.859 -1.489 1.00 97.56 100 ILE A N 1
ATOM 760 C CA . ILE A 1 100 ? -5.992 -3.656 -0.812 1.00 97.56 100 ILE A CA 1
ATOM 761 C C . ILE A 1 100 ? -6.477 -4.060 0.584 1.00 97.56 100 ILE A C 1
ATOM 763 O O . ILE A 1 100 ? -6.384 -5.235 0.927 1.00 97.56 100 ILE A O 1
ATOM 767 N N . VAL A 1 101 ? -7.009 -3.121 1.372 1.00 97.69 101 VAL A N 1
ATOM 768 C CA . VAL A 1 101 ? -7.527 -3.419 2.717 1.00 97.69 101 VAL A CA 1
ATOM 769 C C . VAL A 1 101 ? -8.649 -4.451 2.647 1.00 97.69 101 VAL A C 1
ATOM 771 O O . VAL A 1 101 ? -8.569 -5.462 3.333 1.00 97.69 101 VAL A O 1
ATOM 774 N N . GLU A 1 102 ? -9.614 -4.255 1.750 1.00 97.38 102 GLU A N 1
ATOM 775 C CA . GLU A 1 102 ? -10.716 -5.186 1.479 1.00 97.38 102 GLU A CA 1
ATOM 776 C C . GLU A 1 102 ? -10.205 -6.611 1.210 1.00 97.38 102 GLU A C 1
ATOM 778 O O . GLU A 1 102 ? -10.627 -7.570 1.855 1.00 97.38 102 GLU A O 1
ATOM 783 N N . THR A 1 103 ? -9.213 -6.743 0.321 1.00 95.75 103 THR A N 1
ATOM 784 C CA . THR A 1 103 ? -8.642 -8.043 -0.067 1.00 95.75 103 THR A CA 1
ATOM 785 C C . THR A 1 103 ? -7.895 -8.729 1.079 1.00 95.75 103 THR A C 1
ATOM 787 O O . THR A 1 103 ? -7.985 -9.945 1.230 1.00 95.75 103 THR A O 1
ATOM 790 N N . PHE A 1 104 ? -7.091 -7.989 1.847 1.00 95.06 104 PHE A N 1
ATOM 791 C CA . PHE A 1 104 ? -6.238 -8.582 2.885 1.00 95.06 104 PHE A CA 1
ATOM 792 C C . PHE A 1 104 ? -6.953 -8.773 4.225 1.00 95.06 104 PHE A C 1
ATOM 794 O O . PHE A 1 104 ? -6.551 -9.644 4.993 1.00 95.06 104 PHE A O 1
ATOM 801 N N . ALA A 1 105 ? -7.985 -7.979 4.506 1.00 94.88 105 ALA A N 1
ATOM 802 C CA . ALA A 1 105 ? -8.794 -8.100 5.713 1.00 94.88 105 ALA A CA 1
ATOM 803 C C . ALA A 1 105 ? -10.072 -8.929 5.509 1.00 94.88 105 ALA A C 1
ATOM 805 O O . ALA A 1 105 ? -10.753 -9.212 6.490 1.00 94.88 105 ALA A O 1
ATOM 806 N N . CYS A 1 106 ? -10.395 -9.321 4.269 1.00 94.81 106 CYS A N 1
ATOM 807 C CA . CYS A 1 106 ? -11.629 -10.031 3.916 1.00 94.81 106 CYS A CA 1
ATOM 808 C C . CYS A 1 106 ? -12.890 -9.314 4.440 1.00 94.81 106 CYS A C 1
ATOM 810 O O . CYS A 1 106 ? -13.801 -9.948 4.968 1.00 94.81 106 CYS A O 1
ATOM 812 N N . CYS A 1 107 ? -12.921 -7.986 4.325 1.00 95.56 107 CYS A N 1
ATOM 813 C CA . CYS A 1 107 ? -14.029 -7.142 4.774 1.00 95.56 107 CYS A CA 1
ATOM 814 C C . CYS A 1 107 ? -14.753 -6.498 3.581 1.00 95.56 107 CYS A C 1
ATOM 816 O O . CYS A 1 107 ? -14.392 -6.739 2.434 1.00 95.56 107 CYS A O 1
ATOM 818 N N . SER A 1 108 ? -15.790 -5.692 3.831 1.00 97.69 108 SER A N 1
ATOM 819 C CA . SER A 1 108 ? -16.449 -4.914 2.775 1.00 97.69 108 SER A CA 1
ATOM 820 C C . SER A 1 108 ? -15.662 -3.642 2.435 1.00 97.69 108 SER A C 1
ATOM 822 O O . SER A 1 108 ? -14.944 -3.096 3.279 1.00 97.69 108 SER A O 1
ATOM 824 N N . LYS A 1 109 ? -15.855 -3.107 1.221 1.00 96.94 109 LYS A N 1
ATOM 825 C CA . LYS A 1 109 ? -15.275 -1.819 0.792 1.00 96.94 109 LYS A CA 1
ATOM 826 C C . LYS A 1 109 ? -15.555 -0.667 1.774 1.00 96.94 109 LYS A C 1
ATOM 828 O O . LYS A 1 109 ? -14.667 0.152 2.001 1.00 96.94 109 LYS A O 1
ATOM 833 N N . ASP A 1 110 ? -16.747 -0.614 2.377 1.00 96.25 110 ASP A N 1
ATOM 834 C CA . ASP A 1 110 ? -17.106 0.406 3.380 1.00 96.25 110 ASP A CA 1
ATOM 835 C C . ASP A 1 110 ? -16.288 0.250 4.673 1.00 96.25 110 ASP A C 1
ATOM 837 O O . ASP A 1 110 ? -15.678 1.214 5.133 1.00 96.25 110 ASP A O 1
ATOM 841 N N . VAL A 1 111 ? -16.174 -0.972 5.209 1.00 96.81 111 VAL A N 1
ATOM 842 C 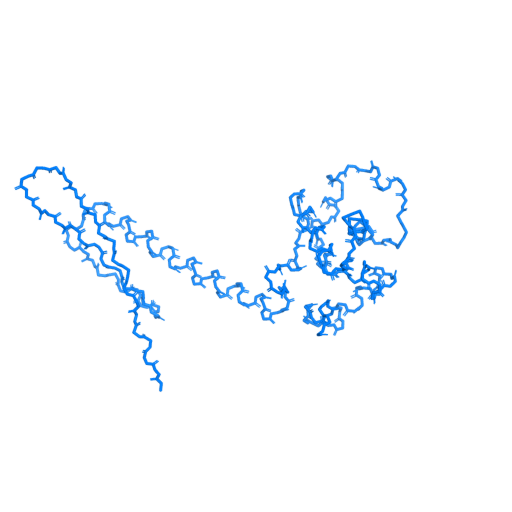CA . VAL A 1 111 ? -15.352 -1.245 6.402 1.00 96.81 111 VAL A CA 1
ATOM 843 C C . VAL A 1 111 ? -13.884 -0.907 6.138 1.00 96.81 111 VAL A C 1
ATOM 845 O O . VAL A 1 111 ? -13.254 -0.225 6.945 1.00 96.81 111 VAL A O 1
ATOM 848 N N . ALA A 1 112 ? -13.351 -1.316 4.985 1.00 97.69 112 ALA A N 1
ATOM 849 C CA . ALA A 1 112 ? -11.991 -0.996 4.565 1.00 97.69 112 ALA A CA 1
ATOM 850 C C . ALA A 1 112 ? -11.743 0.521 4.505 1.00 97.69 112 ALA A C 1
ATOM 852 O O . ALA A 1 112 ? -10.747 1.020 5.039 1.00 97.69 112 ALA A O 1
ATOM 853 N N . PHE A 1 113 ? -12.660 1.266 3.883 1.00 97.44 113 PHE A N 1
ATOM 854 C CA . PHE A 1 113 ? -12.562 2.718 3.762 1.00 97.44 113 PHE A CA 1
ATOM 855 C C . PHE A 1 113 ? -12.625 3.405 5.130 1.00 97.44 113 PHE A C 1
ATOM 857 O O . PHE A 1 113 ? -11.775 4.240 5.447 1.00 97.44 113 PHE A O 1
ATOM 864 N N . ARG A 1 114 ? -13.566 2.993 5.985 1.00 97.06 114 ARG A N 1
ATOM 865 C CA . ARG A 1 114 ? -13.683 3.480 7.364 1.00 97.06 114 ARG A CA 1
ATOM 866 C C . ARG A 1 114 ? -12.407 3.222 8.161 1.00 97.06 114 ARG A C 1
ATOM 868 O O . ARG A 1 114 ? -11.895 4.139 8.798 1.00 97.06 114 ARG A O 1
ATOM 875 N N . SER A 1 115 ? -11.827 2.026 8.090 1.00 97.31 115 SER A N 1
ATOM 876 C CA . SER A 1 115 ? -10.556 1.734 8.766 1.00 97.31 115 SER A CA 1
ATOM 877 C C . SER A 1 115 ? -9.402 2.604 8.258 1.00 97.31 115 SER A C 1
ATOM 879 O O . SER A 1 115 ? -8.574 3.041 9.055 1.00 97.31 115 SER A O 1
ATOM 881 N N . ILE A 1 116 ? -9.357 2.931 6.962 1.00 97.75 116 ILE A N 1
ATOM 882 C CA . ILE A 1 116 ? -8.384 3.897 6.428 1.00 97.75 116 ILE A CA 1
ATOM 883 C C . ILE A 1 116 ? -8.603 5.288 7.036 1.00 97.75 116 ILE A C 1
ATOM 885 O O . ILE A 1 116 ? -7.634 5.916 7.464 1.00 97.75 116 ILE A O 1
ATOM 889 N N . LEU A 1 117 ? -9.849 5.764 7.131 1.00 97.56 117 LEU A N 1
ATOM 890 C CA . LEU A 1 117 ? -10.153 7.059 7.748 1.00 97.56 117 LEU A CA 1
ATOM 891 C C . LEU A 1 117 ? -9.783 7.096 9.235 1.00 97.56 117 LEU A C 1
ATOM 893 O O . LEU A 1 117 ? -9.176 8.077 9.669 1.00 97.56 117 LEU A O 1
ATOM 897 N N . LYS A 1 118 ? -10.061 6.024 9.990 1.00 97.31 118 LYS A N 1
ATOM 898 C CA . LYS A 1 118 ? -9.619 5.866 11.388 1.00 97.31 118 LYS A CA 1
ATOM 899 C C . LYS A 1 118 ? -8.111 6.092 11.512 1.00 97.31 118 LYS A C 1
ATOM 901 O O . LYS A 1 118 ? -7.663 6.912 12.309 1.00 97.31 118 LYS A O 1
ATOM 906 N N . VAL A 1 119 ? -7.321 5.468 10.633 1.00 97.50 119 VAL A N 1
ATOM 907 C CA . VAL A 1 119 ? -5.857 5.629 10.607 1.00 97.50 119 VAL A CA 1
ATOM 908 C C . VAL A 1 119 ? -5.416 7.033 10.196 1.00 97.50 119 VAL A C 1
ATOM 910 O O . VAL A 1 119 ? -4.485 7.568 10.793 1.00 97.50 119 VAL A O 1
ATOM 913 N N . ILE A 1 120 ? -6.038 7.628 9.173 1.00 97.31 120 ILE A N 1
ATOM 914 C CA . ILE A 1 120 ? -5.694 8.981 8.705 1.00 97.31 120 ILE A CA 1
ATOM 915 C C . ILE A 1 120 ? -5.943 10.007 9.810 1.00 97.31 120 ILE A C 1
ATOM 917 O O . ILE A 1 120 ? -5.153 10.935 9.983 1.00 97.31 120 ILE A O 1
ATOM 921 N N . HIS A 1 121 ? -7.038 9.855 10.555 1.00 96.12 121 HIS A N 1
ATOM 922 C CA . HIS A 1 121 ? -7.409 10.801 11.602 1.00 96.12 121 HIS A CA 1
ATOM 923 C C . HIS A 1 121 ? -6.845 10.471 12.976 1.00 96.12 121 HIS A C 1
ATOM 925 O O . HIS A 1 121 ? -6.816 11.374 13.807 1.00 96.12 121 HIS A O 1
ATOM 931 N N . GLY A 1 122 ? -6.336 9.255 13.177 1.00 94.94 122 GLY A N 1
ATOM 932 C CA . GLY A 1 122 ? -5.805 8.799 14.458 1.00 94.94 122 GLY A CA 1
ATOM 933 C C . GLY A 1 122 ? -6.899 8.598 15.505 1.00 94.94 122 GLY A C 1
ATOM 934 O O . GLY A 1 122 ? -6.679 8.916 16.667 1.00 94.94 122 GLY A O 1
ATOM 935 N N . ILE A 1 123 ? -8.078 8.138 15.080 1.00 94.75 123 ILE A N 1
ATOM 936 C CA . ILE A 1 123 ? -9.258 7.950 15.933 1.00 94.75 123 ILE A CA 1
ATOM 937 C C . ILE A 1 123 ? -9.786 6.527 15.794 1.00 94.75 123 ILE A C 1
ATOM 939 O O . ILE A 1 123 ? -9.789 5.974 14.694 1.00 94.75 123 ILE A O 1
ATOM 943 N N . ASP A 1 124 ? -10.254 5.952 16.898 1.00 93.00 124 ASP A N 1
ATOM 944 C CA . ASP A 1 124 ? -10.788 4.587 16.915 1.00 93.00 124 ASP A CA 1
ATOM 945 C C . ASP A 1 124 ? -12.279 4.546 16.563 1.00 93.00 124 ASP A C 1
ATOM 947 O O . ASP A 1 124 ? -12.733 3.587 15.943 1.00 93.00 124 ASP A O 1
ATOM 951 N N . GLU A 1 125 ? -13.019 5.623 16.839 1.00 91.94 125 GLU A N 1
ATOM 952 C CA . GLU A 1 125 ? -14.426 5.788 16.464 1.00 91.94 125 GLU A CA 1
ATOM 953 C C . GLU A 1 125 ? -14.595 6.929 15.459 1.00 91.94 125 GLU A C 1
ATOM 955 O O . GLU A 1 125 ? -14.053 8.022 15.633 1.00 91.94 125 GLU A O 1
ATOM 960 N N . LEU A 1 126 ? -15.333 6.668 14.376 1.00 90.88 126 LEU A N 1
ATOM 961 C CA . LEU A 1 126 ? -15.593 7.663 13.335 1.00 90.88 12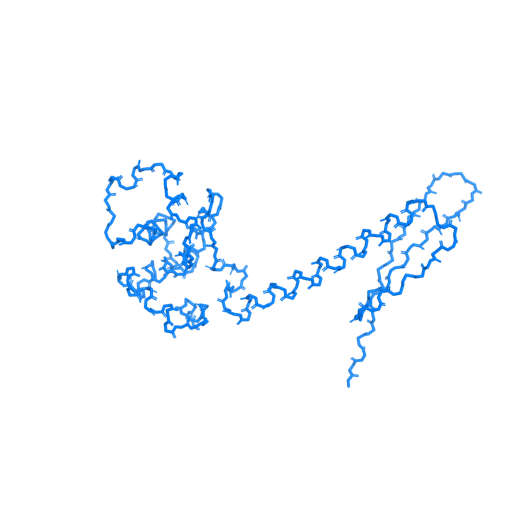6 LEU A CA 1
ATOM 962 C C . LEU A 1 126 ? -16.851 8.457 13.663 1.00 90.88 126 LEU A C 1
ATOM 964 O O . LEU A 1 126 ? -17.911 7.880 13.876 1.00 90.88 126 LEU A O 1
ATOM 968 N N . SER A 1 127 ? -16.742 9.782 13.613 1.00 90.88 127 SER A N 1
ATOM 969 C CA . SER A 1 127 ? -17.891 10.682 13.657 1.00 90.88 127 SER A CA 1
ATOM 970 C C . SER A 1 127 ? -18.444 10.958 12.256 1.00 90.88 127 SER A C 1
ATOM 972 O O . SER A 1 127 ? -17.692 11.057 11.279 1.00 90.88 127 SER A O 1
ATOM 974 N N . ASP A 1 128 ? -19.753 11.201 12.160 1.00 89.81 128 ASP A N 1
ATOM 975 C CA . ASP A 1 128 ? -20.414 11.588 10.901 1.00 89.81 128 ASP A CA 1
ATOM 976 C C . ASP A 1 128 ? -19.826 12.877 10.308 1.00 89.81 128 ASP A C 1
ATOM 978 O O . ASP A 1 128 ? -19.748 13.055 9.093 1.00 89.81 128 ASP A O 1
ATOM 982 N N . THR A 1 129 ? -19.318 13.763 11.167 1.00 90.62 129 THR A N 1
ATOM 983 C CA . THR A 1 129 ? -18.634 14.998 10.761 1.00 90.62 129 THR A CA 1
ATOM 984 C C . THR A 1 129 ? -17.358 14.757 9.964 1.00 90.62 129 THR A C 1
ATOM 986 O O . THR A 1 129 ? -16.944 15.652 9.230 1.00 90.62 129 THR A O 1
ATOM 989 N N . ILE A 1 130 ? -16.715 13.597 10.124 1.00 91.69 130 ILE A N 1
ATOM 990 C CA . ILE A 1 130 ? -15.523 13.201 9.371 1.00 91.69 130 ILE A CA 1
ATOM 991 C C . ILE A 1 130 ? -15.932 12.442 8.114 1.00 91.69 130 ILE A C 1
ATOM 993 O O . ILE A 1 130 ? -15.370 12.721 7.061 1.00 91.69 130 ILE A O 1
ATOM 997 N N . LEU A 1 131 ? -16.909 11.536 8.213 1.00 91.19 131 LEU A N 1
ATOM 998 C CA . LEU A 1 131 ? -17.410 10.754 7.076 1.00 91.19 131 LEU A CA 1
ATOM 999 C C . LEU A 1 131 ? -17.975 11.635 5.958 1.00 91.19 131 LEU A C 1
ATOM 1001 O O . LEU A 1 131 ? -17.754 11.352 4.786 1.00 91.19 131 LEU A O 1
ATOM 1005 N N . ASN A 1 132 ? -18.650 12.725 6.323 1.00 92.06 132 ASN A N 1
ATOM 1006 C CA . ASN A 1 132 ? -19.268 13.646 5.370 1.00 92.06 132 ASN A CA 1
ATOM 1007 C C . ASN A 1 132 ? -18.290 14.690 4.799 1.00 92.06 132 ASN A C 1
ATOM 1009 O O . ASN A 1 132 ? -18.708 15.593 4.074 1.00 92.06 132 ASN A O 1
ATOM 1013 N N . ARG A 1 133 ? -16.995 14.628 5.144 1.00 93.69 133 ARG A N 1
ATOM 1014 C CA . ARG A 1 133 ? -15.989 15.525 4.556 1.00 93.69 133 ARG A CA 1
ATOM 1015 C C . ARG A 1 133 ? -15.659 15.096 3.136 1.00 93.69 133 ARG A C 1
ATOM 1017 O O . ARG A 1 133 ? -15.727 13.928 2.773 1.00 93.69 133 ARG A O 1
ATOM 1024 N N . GLU A 1 134 ? -15.207 16.064 2.350 1.00 93.75 134 GLU A N 1
ATOM 1025 C CA . GLU A 1 134 ? -14.677 15.780 1.026 1.00 93.75 134 GLU A CA 1
ATOM 1026 C C . GLU A 1 134 ? -13.421 14.909 1.090 1.00 93.75 134 GLU A C 1
ATOM 1028 O O . GLU A 1 134 ? -12.542 15.077 1.939 1.00 93.75 134 GLU A O 1
ATOM 1033 N N . GLU A 1 135 ? -13.274 14.042 0.096 1.00 92.88 135 GLU A N 1
ATOM 1034 C CA . GLU A 1 135 ? -12.125 13.151 -0.032 1.00 92.88 135 GLU A CA 1
ATOM 1035 C C . GLU A 1 135 ? -10.783 13.906 -0.082 1.00 92.88 135 GLU A C 1
ATOM 1037 O O . GLU A 1 135 ? -9.773 13.460 0.471 1.00 92.88 135 GLU A O 1
ATOM 1042 N N . THR A 1 136 ? -10.776 15.101 -0.682 1.00 95.56 136 THR A N 1
ATOM 1043 C CA . THR A 1 136 ? -9.596 15.973 -0.782 1.00 95.56 136 THR A CA 1
ATOM 1044 C C . THR A 1 136 ? -9.028 16.335 0.592 1.00 95.56 136 THR A C 1
ATOM 1046 O O . THR A 1 136 ? -7.806 16.417 0.754 1.00 95.56 136 THR A O 1
ATOM 1049 N N . PHE A 1 137 ? -9.886 16.497 1.603 1.00 96.06 137 PHE A N 1
ATOM 1050 C CA . PHE A 1 137 ? -9.483 16.758 2.982 1.00 96.06 137 PHE A CA 1
ATOM 1051 C C . PHE A 1 137 ? -8.726 15.563 3.572 1.00 96.06 137 PHE A C 1
ATOM 1053 O O . PHE A 1 137 ? -7.650 15.726 4.153 1.00 96.06 137 PHE A O 1
ATOM 1060 N N . HIS A 1 138 ? -9.241 14.349 3.366 1.00 96.31 138 HIS A N 1
ATOM 1061 C CA . HIS A 1 138 ? -8.602 13.117 3.828 1.00 96.31 138 HIS A CA 1
ATOM 1062 C C . HIS A 1 138 ? -7.267 12.861 3.127 1.00 96.31 138 HIS A C 1
ATOM 1064 O O . HIS A 1 138 ? -6.293 12.494 3.781 1.00 96.31 138 HIS A O 1
ATOM 1070 N N . ILE A 1 139 ? -7.187 13.119 1.820 1.00 97.06 139 ILE A N 1
ATOM 1071 C CA . ILE A 1 139 ? -5.960 12.950 1.032 1.00 97.06 139 ILE A CA 1
ATOM 1072 C C . ILE A 1 139 ? -4.863 13.922 1.477 1.00 97.06 139 ILE A C 1
ATOM 1074 O O . ILE A 1 139 ? -3.713 13.510 1.650 1.00 97.06 139 ILE A O 1
ATOM 1078 N N . LYS A 1 140 ? -5.197 15.200 1.707 1.00 97.06 140 LYS A N 1
ATOM 1079 C CA . LYS A 1 140 ? -4.249 16.180 2.271 1.00 97.06 140 LYS A CA 1
ATOM 1080 C C . LYS A 1 140 ? -3.732 15.705 3.634 1.00 97.06 140 LYS A C 1
ATOM 1082 O O . LYS A 1 140 ? -2.523 15.696 3.851 1.00 97.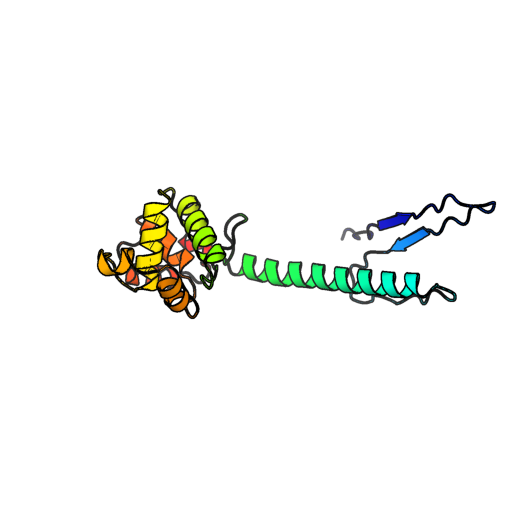06 140 LYS A O 1
ATOM 1087 N N . LYS A 1 141 ? -4.659 15.210 4.468 1.00 96.88 141 LYS A N 1
ATOM 1088 C CA . LYS A 1 141 ? -4.457 14.380 5.672 1.00 96.88 141 LYS A CA 1
ATOM 1089 C C . LYS A 1 141 ? -3.311 13.371 5.541 1.00 96.88 141 LYS A C 1
ATOM 1091 O O . LYS A 1 141 ? -2.322 13.359 6.269 1.00 96.88 141 LYS A O 1
ATOM 1096 N N . ALA A 1 142 ? -3.524 12.490 4.577 1.00 96.94 142 ALA A N 1
ATOM 1097 C CA . ALA A 1 142 ? -2.832 11.229 4.402 1.00 96.94 142 ALA A CA 1
ATOM 1098 C C . ALA A 1 142 ? -1.483 11.338 3.677 1.00 96.94 142 ALA A C 1
ATOM 1100 O O . ALA A 1 142 ? -0.594 10.523 3.910 1.00 96.94 142 ALA A O 1
ATOM 1101 N N . THR A 1 143 ? -1.311 12.345 2.818 1.00 96.44 143 THR A N 1
ATOM 1102 C CA . THR A 1 143 ? -0.131 12.522 1.954 1.00 96.44 143 THR A CA 1
ATOM 1103 C C . THR A 1 143 ? 1.226 12.461 2.686 1.00 96.44 143 THR A C 1
ATOM 1105 O O . THR A 1 143 ? 2.132 11.779 2.186 1.00 96.44 143 THR A O 1
ATOM 1108 N N . PRO A 1 144 ? 1.424 13.125 3.846 1.00 96.31 144 PRO A N 1
ATOM 1109 C CA . PRO A 1 144 ? 2.692 13.047 4.574 1.00 96.31 144 PRO A CA 1
ATOM 1110 C C . PRO A 1 144 ? 2.866 11.739 5.363 1.00 96.31 144 PRO A C 1
ATOM 1112 O O . PRO A 1 144 ? 3.969 11.440 5.820 1.00 96.31 144 PRO A O 1
ATOM 1115 N N . MET A 1 145 ? 1.806 10.949 5.536 1.00 95.25 145 MET A N 1
ATOM 1116 C CA . MET A 1 145 ? 1.824 9.758 6.377 1.00 95.25 145 MET A CA 1
ATOM 1117 C C . MET A 1 145 ? 2.365 8.542 5.612 1.00 95.25 145 MET A C 1
ATOM 1119 O O . MET A 1 145 ? 2.165 8.378 4.409 1.00 95.25 145 MET A O 1
ATOM 1123 N N . ASN A 1 146 ? 3.022 7.643 6.342 1.00 93.81 146 ASN A N 1
ATOM 1124 C CA . ASN A 1 146 ? 3.479 6.345 5.836 1.00 93.81 146 ASN A CA 1
ATOM 1125 C C . ASN A 1 146 ? 2.710 5.220 6.529 1.00 93.81 146 ASN A C 1
ATOM 1127 O O . ASN A 1 146 ? 2.188 5.436 7.625 1.00 93.81 146 ASN A O 1
ATOM 1131 N N . ASN A 1 147 ? 2.678 4.022 5.944 1.00 94.38 147 ASN A N 1
ATOM 1132 C CA . ASN A 1 147 ? 2.052 2.835 6.536 1.00 94.38 147 ASN A CA 1
ATOM 1133 C C . ASN A 1 147 ? 0.552 2.998 6.875 1.00 94.38 147 ASN A C 1
ATOM 1135 O O . ASN A 1 147 ? 0.074 2.394 7.834 1.00 94.38 147 ASN A O 1
ATOM 1139 N N . ILE A 1 148 ? -0.217 3.780 6.103 1.00 97.31 148 ILE A N 1
ATOM 1140 C CA . ILE A 1 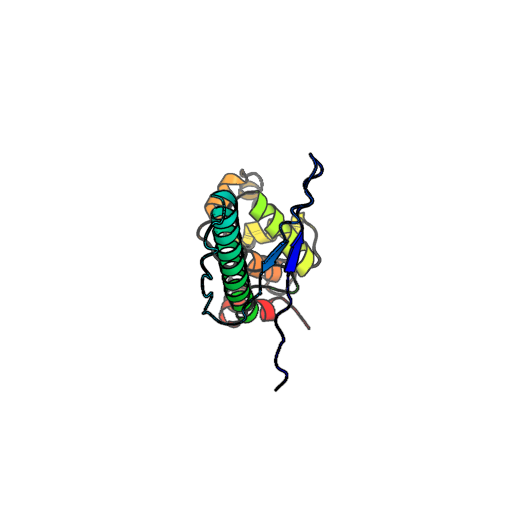148 ? -1.676 3.885 6.313 1.00 97.31 148 ILE A CA 1
ATOM 1141 C C . ILE A 1 148 ? -2.361 2.540 6.046 1.00 97.31 148 ILE A C 1
ATOM 1143 O O . ILE A 1 148 ? -3.067 2.024 6.907 1.00 97.31 148 ILE A O 1
ATOM 1147 N N . ILE A 1 149 ? -2.121 1.964 4.867 1.00 97.62 149 ILE A N 1
ATOM 1148 C CA . ILE A 1 149 ? -2.765 0.722 4.422 1.00 97.62 149 ILE A CA 1
ATOM 1149 C C . ILE A 1 149 ? -2.428 -0.470 5.337 1.00 97.62 149 ILE A C 1
ATOM 1151 O O . ILE A 1 149 ? -3.359 -1.145 5.769 1.00 97.62 149 ILE A O 1
ATOM 1155 N N . PRO A 1 150 ? -1.162 -0.699 5.740 1.00 96.75 150 PRO A N 1
ATOM 1156 C CA . PRO A 1 150 ? -0.798 -1.715 6.726 1.00 96.75 150 PRO A CA 1
ATOM 1157 C C . PRO A 1 150 ? -1.586 -1.624 8.036 1.00 96.75 150 PRO A C 1
ATOM 1159 O O . PRO A 1 150 ? -2.122 -2.627 8.500 1.00 96.75 150 PRO A O 1
ATOM 1162 N N . ARG A 1 151 ? -1.700 -0.418 8.614 1.00 97.12 151 ARG A N 1
ATOM 1163 C CA . ARG A 1 151 ? -2.456 -0.201 9.857 1.00 97.12 151 ARG A CA 1
ATOM 1164 C C . ARG A 1 151 ? -3.944 -0.456 9.660 1.00 97.12 151 ARG A C 1
ATOM 1166 O O . ARG A 1 151 ? -4.567 -1.091 10.502 1.00 97.12 151 ARG A O 1
ATOM 1173 N N . ALA A 1 152 ? -4.498 -0.003 8.537 1.00 97.56 152 ALA A N 1
ATOM 1174 C CA . ALA A 1 152 ? -5.904 -0.213 8.223 1.00 97.56 152 ALA A CA 1
ATOM 1175 C C . ALA A 1 152 ? -6.234 -1.706 8.075 1.00 97.56 152 ALA A C 1
ATOM 1177 O O . ALA A 1 152 ? -7.266 -2.136 8.573 1.00 97.56 152 ALA A O 1
ATOM 1178 N N . ILE A 1 153 ? -5.340 -2.510 7.483 1.00 97.00 153 ILE A N 1
ATOM 1179 C CA . ILE A 1 153 ? -5.526 -3.967 7.408 1.00 97.00 153 ILE A CA 1
ATOM 1180 C C . ILE A 1 153 ? -5.574 -4.590 8.807 1.00 97.00 153 ILE A C 1
ATOM 1182 O O . ILE A 1 153 ? -6.450 -5.412 9.068 1.00 97.00 153 ILE A O 1
ATOM 1186 N N . LEU A 1 154 ? -4.670 -4.204 9.714 1.00 96.31 154 LEU A N 1
ATOM 1187 C CA . LEU A 1 154 ? -4.658 -4.726 11.088 1.00 96.31 154 LEU A CA 1
ATOM 1188 C C . LEU A 1 154 ? -5.964 -4.412 11.831 1.00 96.31 154 LEU A C 1
ATOM 1190 O O . LEU A 1 154 ? -6.516 -5.299 12.480 1.00 96.31 154 LEU A O 1
ATOM 1194 N N . LEU A 1 155 ? -6.486 -3.194 11.664 1.00 96.38 155 LEU A N 1
ATOM 1195 C CA . LEU A 1 155 ? -7.775 -2.784 12.228 1.00 96.38 155 LEU A CA 1
ATOM 1196 C C . LEU A 1 155 ? -8.944 -3.568 11.624 1.00 96.38 155 LEU A C 1
ATOM 1198 O O . LEU A 1 155 ? -9.737 -4.154 12.350 1.00 96.38 155 LEU A O 1
ATOM 1202 N N . SER A 1 156 ? -9.056 -3.614 10.293 1.00 95.56 156 SER A N 1
ATOM 1203 C CA . SER A 1 156 ? -10.184 -4.279 9.626 1.00 95.56 156 SER A CA 1
ATOM 1204 C C . SER A 1 156 ? -10.188 -5.799 9.815 1.00 95.56 156 SER A C 1
ATOM 1206 O O . SER A 1 156 ? -11.240 -6.417 9.699 1.00 95.56 156 SER A O 1
ATOM 1208 N N . SER A 1 157 ? -9.028 -6.411 10.076 1.00 93.81 157 SER A N 1
ATOM 1209 C CA . SER A 1 157 ? -8.893 -7.858 10.302 1.00 93.81 157 SER A CA 1
ATOM 1210 C C . SER A 1 157 ? -9.011 -8.269 11.776 1.00 93.81 157 SER A C 1
ATOM 1212 O O . SER A 1 157 ? -8.723 -9.420 12.102 1.00 93.81 157 SER A O 1
ATOM 1214 N N . ASN A 1 158 ? -9.424 -7.350 12.663 1.00 91.38 158 ASN A N 1
ATOM 1215 C CA . ASN A 1 158 ? -9.538 -7.552 14.116 1.00 91.38 158 ASN A CA 1
ATOM 1216 C C . ASN A 1 158 ? -8.228 -7.987 14.803 1.00 91.38 158 ASN A C 1
ATOM 1218 O O . ASN A 1 158 ? -8.255 -8.627 15.852 1.00 91.38 158 ASN A O 1
ATOM 1222 N N . ARG A 1 159 ? -7.070 -7.659 14.216 1.00 90.88 159 ARG A N 1
ATOM 1223 C CA . ARG A 1 159 ? -5.745 -7.934 14.807 1.00 90.88 159 ARG A CA 1
ATOM 1224 C C . ARG A 1 159 ? -5.221 -6.793 15.666 1.00 90.88 159 ARG A C 1
ATOM 1226 O O . ARG A 1 159 ? -4.270 -6.985 16.409 1.00 90.88 159 ARG A O 1
ATOM 1233 N N . ALA A 1 160 ? -5.817 -5.621 15.518 1.00 94.31 160 ALA A N 1
ATOM 1234 C CA . ALA A 1 160 ? -5.657 -4.492 16.409 1.00 94.31 160 ALA A CA 1
ATOM 1235 C C . ALA A 1 160 ? -7.044 -3.905 16.660 1.00 94.31 160 ALA A C 1
ATOM 1237 O O . ALA A 1 160 ? -7.824 -3.753 15.719 1.00 94.31 160 ALA A O 1
ATOM 1238 N N . GLN A 1 161 ? -7.336 -3.570 17.910 1.00 92.44 161 GLN A N 1
ATOM 1239 C CA . GLN A 1 161 ? -8.562 -2.879 18.299 1.00 92.44 161 GLN A CA 1
ATOM 1240 C C . GLN A 1 161 ? -8.425 -1.365 18.110 1.00 92.44 161 GLN A C 1
ATOM 1242 O O . GLN A 1 161 ? -9.398 -0.696 17.775 1.00 92.44 161 GLN A O 1
ATOM 1247 N N . THR A 1 162 ? -7.208 -0.826 18.270 1.00 96.19 162 THR A N 1
ATOM 1248 C CA . THR A 1 162 ? -6.941 0.622 18.176 1.00 96.19 162 THR A CA 1
ATOM 1249 C C . THR A 1 162 ? -5.877 0.975 17.139 1.00 96.19 162 THR A C 1
ATOM 1251 O O . THR A 1 162 ? -4.994 0.176 16.805 1.00 96.19 162 THR A O 1
ATOM 1254 N N . VAL A 1 163 ? -5.916 2.211 16.628 1.00 95.94 163 VAL A N 1
ATOM 1255 C CA . VAL A 1 163 ? -4.905 2.736 15.687 1.00 95.94 163 VAL A CA 1
ATOM 1256 C C . VAL A 1 163 ? -3.508 2.724 16.325 1.00 95.94 163 VAL A C 1
ATOM 1258 O O . VAL A 1 163 ? -2.498 2.481 15.648 1.00 95.94 163 VAL A O 1
ATOM 1261 N N . THR A 1 164 ? -3.444 2.964 17.634 1.00 96.25 164 THR A N 1
ATOM 1262 C CA . THR A 1 164 ? -2.207 2.941 18.423 1.00 96.25 164 THR A CA 1
ATOM 1263 C C . THR A 1 164 ? -1.623 1.536 18.491 1.00 96.25 164 THR A C 1
ATOM 1265 O O . THR A 1 164 ? -0.441 1.355 18.200 1.00 96.25 164 THR A O 1
ATOM 1268 N N . GLU A 1 165 ? -2.450 0.534 18.785 1.00 96.00 165 GLU A N 1
ATOM 1269 C CA . GLU A 1 165 ? -2.043 -0.873 18.800 1.00 96.00 165 GLU A CA 1
ATOM 1270 C C . GLU A 1 165 ? -1.553 -1.328 17.420 1.00 96.00 165 GLU A C 1
ATOM 1272 O O . GLU A 1 165 ? -0.456 -1.869 17.300 1.00 96.00 165 GLU A O 1
ATOM 1277 N N . ALA A 1 166 ? -2.283 -0.997 16.348 1.00 95.69 166 ALA A N 1
ATOM 1278 C CA . ALA A 1 166 ? -1.849 -1.288 14.979 1.00 95.69 166 ALA A CA 1
ATOM 1279 C C . ALA A 1 166 ? -0.484 -0.650 14.655 1.00 95.69 166 ALA A C 1
ATOM 1281 O O . ALA A 1 166 ? 0.338 -1.220 13.936 1.00 95.69 166 ALA A O 1
ATOM 1282 N N . THR A 1 167 ? -0.224 0.548 15.184 1.00 94.88 167 THR A N 1
ATOM 1283 C CA . THR A 1 167 ? 1.065 1.232 15.024 1.00 94.88 167 THR A CA 1
ATOM 1284 C C . THR A 1 167 ? 2.180 0.528 15.791 1.00 94.88 167 THR A C 1
ATOM 1286 O O . THR A 1 167 ? 3.299 0.451 15.285 1.00 94.88 167 THR A O 1
ATOM 1289 N N . LEU A 1 168 ? 1.888 0.019 16.986 1.00 95.62 168 LEU A N 1
ATOM 1290 C CA . LEU A 1 168 ? 2.836 -0.714 17.819 1.00 95.62 168 LEU A CA 1
ATOM 1291 C C . LEU A 1 168 ? 3.222 -2.047 17.166 1.00 95.62 168 LEU A C 1
ATOM 1293 O O . LEU A 1 168 ? 4.410 -2.285 16.963 1.00 95.62 168 LEU A O 1
ATOM 1297 N N . ILE A 1 169 ? 2.242 -2.820 16.686 1.00 94.75 169 ILE A N 1
ATOM 1298 C CA . ILE A 1 169 ? 2.476 -4.076 15.955 1.00 94.75 169 ILE A CA 1
ATOM 1299 C C . ILE A 1 169 ? 3.431 -3.855 14.773 1.00 94.75 169 ILE A C 1
ATOM 1301 O O . ILE A 1 169 ? 4.380 -4.613 14.575 1.00 94.75 169 ILE A O 1
ATOM 1305 N N . LEU A 1 170 ? 3.229 -2.795 13.982 1.00 93.50 170 LEU A N 1
ATOM 1306 C CA . LEU A 1 170 ? 4.110 -2.499 12.846 1.00 93.50 170 LEU A CA 1
ATOM 1307 C C . LEU A 1 170 ? 5.501 -1.996 13.249 1.00 93.50 170 LEU A C 1
ATOM 1309 O O . LEU A 1 170 ? 6.429 -2.113 12.454 1.00 93.50 170 LEU A O 1
ATOM 1313 N N . LYS A 1 171 ? 5.659 -1.409 14.439 1.00 93.00 171 LYS A N 1
ATOM 1314 C CA . LYS A 1 171 ? 6.978 -1.017 14.958 1.00 93.00 171 LYS A CA 1
ATOM 1315 C C . LYS A 1 171 ? 7.777 -2.232 15.420 1.00 93.00 171 LYS A C 1
ATOM 1317 O O . LYS A 1 171 ? 8.978 -2.277 15.179 1.00 93.00 171 LYS A O 1
ATOM 1322 N N . GLU A 1 172 ? 7.115 -3.205 16.040 1.00 92.94 172 GLU A N 1
ATOM 1323 C CA . GLU A 1 172 ? 7.738 -4.458 16.483 1.00 92.94 172 GLU A CA 1
ATOM 1324 C C . GLU A 1 172 ? 8.112 -5.373 15.309 1.00 92.94 172 GLU A C 1
ATOM 1326 O O . GLU A 1 172 ? 9.044 -6.168 15.404 1.00 92.94 172 GLU A O 1
ATOM 1331 N N . ASN A 1 173 ? 7.427 -5.225 14.172 1.00 90.00 173 ASN A N 1
ATOM 1332 C CA . ASN A 1 173 ? 7.638 -6.036 12.979 1.00 90.00 173 ASN A CA 1
ATOM 1333 C C . ASN A 1 173 ? 8.337 -5.231 11.865 1.00 90.00 173 ASN A C 1
ATOM 1335 O O . ASN A 1 173 ? 7.658 -4.605 11.045 1.00 90.00 173 ASN A O 1
ATOM 1339 N N . PRO A 1 174 ? 9.682 -5.285 11.744 1.00 84.00 174 PRO A N 1
ATOM 1340 C CA . PRO A 1 174 ? 10.409 -4.533 10.714 1.00 84.00 174 PRO A CA 1
ATOM 1341 C C . PRO A 1 174 ? 10.034 -4.956 9.284 1.00 84.00 174 PRO A C 1
ATOM 1343 O O . PRO A 1 174 ? 10.151 -4.168 8.344 1.00 84.00 174 PRO A O 1
ATOM 1346 N N . VAL A 1 175 ? 9.550 -6.191 9.110 1.00 91.25 175 VAL A N 1
ATOM 1347 C CA . VAL A 1 175 ? 9.007 -6.705 7.849 1.00 91.25 175 VAL A CA 1
ATOM 1348 C C . VAL A 1 175 ? 7.483 -6.584 7.886 1.00 91.25 175 VAL A C 1
ATOM 1350 O O . VAL A 1 175 ? 6.792 -7.474 8.375 1.00 91.25 175 VAL A O 1
ATOM 1353 N N . ILE A 1 176 ? 6.956 -5.495 7.317 1.00 91.69 176 ILE A N 1
ATOM 1354 C CA . ILE A 1 176 ? 5.518 -5.148 7.347 1.00 91.69 176 ILE A CA 1
ATOM 1355 C C . ILE A 1 176 ? 4.628 -6.310 6.872 1.00 91.69 176 ILE A C 1
ATOM 1357 O O . ILE A 1 176 ? 3.587 -6.581 7.466 1.00 91.69 176 ILE A O 1
ATOM 1361 N N . ARG A 1 177 ? 5.041 -7.025 5.817 1.00 93.25 177 ARG A N 1
ATOM 1362 C CA . ARG A 1 177 ? 4.315 -8.190 5.287 1.00 93.25 177 ARG A CA 1
ATOM 1363 C C . ARG A 1 177 ? 4.000 -9.236 6.363 1.0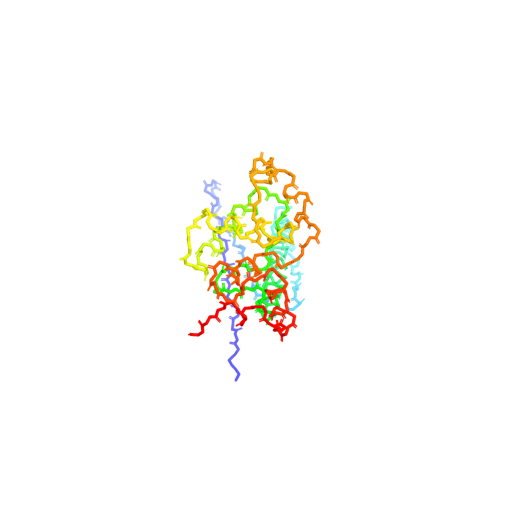0 93.25 177 ARG A C 1
ATOM 1365 O O . ARG A 1 177 ? 2.899 -9.776 6.332 1.00 93.25 177 ARG A O 1
ATOM 1372 N N . ASN A 1 178 ? 4.922 -9.499 7.286 1.00 90.88 178 ASN A N 1
ATOM 1373 C CA . ASN A 1 178 ? 4.769 -10.554 8.293 1.00 90.88 178 ASN A CA 1
ATOM 1374 C C . ASN A 1 178 ? 3.708 -10.196 9.343 1.00 90.88 178 ASN A C 1
ATOM 1376 O O . ASN A 1 178 ? 3.038 -11.079 9.858 1.00 90.88 178 ASN A O 1
ATOM 1380 N N . ALA A 1 179 ? 3.499 -8.906 9.618 1.00 89.44 179 ALA A N 1
ATOM 1381 C CA . ALA A 1 179 ? 2.429 -8.468 10.515 1.00 89.44 179 ALA A CA 1
ATOM 1382 C C . ALA A 1 179 ? 1.026 -8.674 9.905 1.00 89.44 179 ALA A C 1
ATOM 1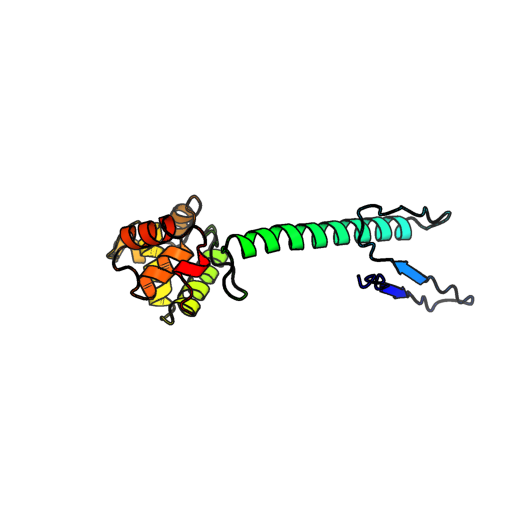384 O O . ALA A 1 179 ? 0.029 -8.799 10.617 1.00 89.44 179 ALA A O 1
ATOM 1385 N N . ILE A 1 180 ? 0.930 -8.690 8.572 1.00 88.69 180 ILE A N 1
ATOM 1386 C CA . ILE A 1 180 ? -0.344 -8.623 7.845 1.00 88.69 180 ILE A CA 1
ATOM 1387 C C . ILE A 1 180 ? -0.751 -9.967 7.241 1.00 88.69 180 ILE A C 1
ATOM 1389 O O . ILE A 1 180 ? -1.926 -10.331 7.282 1.00 88.69 180 ILE A O 1
ATOM 1393 N N . ILE A 1 181 ? 0.181 -10.734 6.686 1.00 84.69 181 ILE A N 1
ATOM 1394 C CA . ILE A 1 181 ? -0.124 -12.074 6.181 1.00 84.69 181 ILE A CA 1
ATOM 1395 C C . ILE A 1 181 ? -0.029 -13.050 7.355 1.00 84.69 181 ILE A C 1
ATOM 1397 O O . ILE A 1 181 ? 0.974 -13.061 8.055 1.00 84.69 181 ILE A O 1
ATOM 1401 N N . LYS A 1 182 ? -1.086 -13.835 7.579 1.00 63.31 182 LYS A N 1
ATOM 1402 C CA . LYS A 1 182 ? -1.005 -15.057 8.386 1.00 63.31 182 LYS A CA 1
ATOM 1403 C C . LYS A 1 182 ? -0.650 -16.176 7.405 1.00 63.31 182 LYS A C 1
ATOM 1405 O O . LYS A 1 182 ? -1.254 -16.192 6.328 1.00 63.31 182 LYS A O 1
ATOM 1410 N N . ASP A 1 183 ? 0.342 -16.997 7.733 1.00 49.09 183 ASP A N 1
ATOM 1411 C CA . ASP A 1 183 ? 0.635 -18.218 6.969 1.00 49.09 183 ASP A CA 1
ATOM 1412 C C . ASP A 1 183 ? -0.589 -19.148 6.929 1.00 49.09 183 ASP A C 1
ATOM 1414 O O . ASP A 1 183 ? -1.347 -19.177 7.934 1.00 49.09 183 ASP A O 1
#

Secondary structure (DSSP, 8-state):
----PPPEEEEEE----SS----EEEEEE--SSS-------TT--HHHHHHHHHHHHHHHHHHHHHHHHHHHHHTT-EETTEESS----SHHHHHHHHHHHHHHHT--HHHHHHHHHHHHHT-SS--HHHHTS-HHHHHHHHTT-SSHHHHHHHHHTTS-SSHHHHHHHHHH-SSHHHHH---

Sequence (183 aa):
RRKLAGRFITITSENSSTAKRDSTSLSFELFSQADAQLTELKGASSIAKLLQQFVQHLQFKLILNAASTGGHVLKGKVAKNRMIDVKVSNSKLLERGTGIVETFACCSKDVAFRSILKVIHGIDELSDTILNREETFHIKKATPMNNIIPRAILLSSNRAQTVTEATLILKENPVIRNAIIKD